Protein AF-A0AAP2UX48-F1 (afdb_monomer_lite)

Sequence (62 aa):
MPMDAAPDAAALDPEQPQPRDDLLSAIEVIEDQPLGERAQGYAALHDELARRLQSGPADPAA

Radius of gyration: 17.7 Å; chains: 1; bounding box: 55×19×35 Å

pLDDT: mean 80.45, std 19.62, range [40.5, 98.5]

Secondary structure (DSSP, 8-state):
-------------TTSPPHHHHHHHHHHHHHTS-HHHHHHHHHHHHHHHHHHHHT----TT-

Foldseek 3Di:
DDDDDDDDPDPPPPPDQDPVNVLVVLLVVLVVDDPVCSVVSVVVVVVVVVVCVVVPPPPPPD

Structure (mmCIF, N/CA/C/O backbone):
data_AF-A0AAP2UX48-F1
#
_entry.id   AF-A0AAP2UX48-F1
#
loop_
_atom_site.group_PDB
_atom_site.id
_atom_site.type_symbol
_atom_site.label_atom_id
_atom_site.label_alt_id
_atom_site.label_comp_id
_atom_site.label_asym_id
_atom_site.label_entity_id
_atom_site.label_seq_id
_atom_site.pdbx_PDB_ins_code
_atom_site.Cartn_x
_atom_site.Cartn_y
_atom_site.Cartn_z
_atom_site.occupancy
_atom_site.B_iso_or_equiv
_atom_site.auth_seq_id
_atom_site.auth_comp_id
_atom_site.auth_asym_id
_atom_site.auth_atom_id
_atom_site.pdbx_P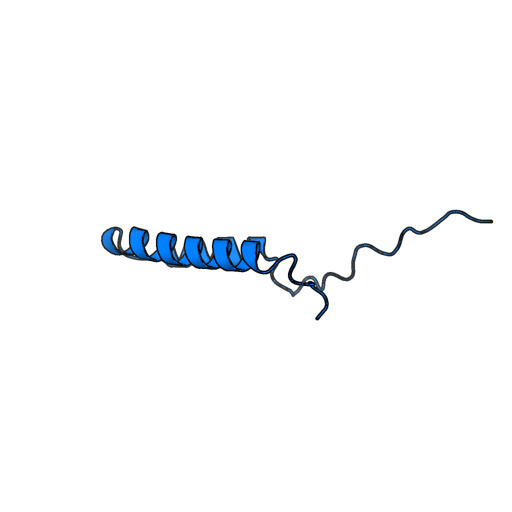DB_model_num
ATOM 1 N N . MET A 1 1 ? 45.922 -6.398 -25.230 1.00 49.75 1 MET A N 1
ATOM 2 C CA . MET A 1 1 ? 44.553 -5.954 -24.906 1.00 49.75 1 MET A CA 1
ATOM 3 C C . MET A 1 1 ? 44.463 -5.864 -23.392 1.00 49.75 1 MET A C 1
ATOM 5 O O . MET A 1 1 ? 44.545 -6.915 -22.767 1.00 49.75 1 MET A O 1
ATOM 9 N N . PRO A 1 2 ? 44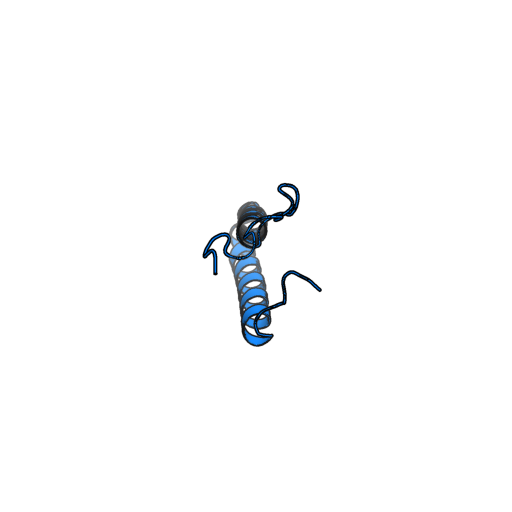.430 -4.667 -22.791 1.00 54.59 2 PRO A N 1
ATOM 10 C CA . PRO A 1 2 ? 44.136 -4.545 -21.368 1.00 54.59 2 PRO A CA 1
ATOM 11 C C . PRO A 1 2 ? 42.669 -4.933 -21.130 1.00 54.59 2 PRO A C 1
ATOM 13 O O . PRO A 1 2 ? 41.776 -4.395 -21.778 1.00 54.59 2 PRO A O 1
ATOM 16 N N . MET A 1 3 ? 42.438 -5.898 -20.242 1.00 55.28 3 MET A N 1
ATOM 17 C CA . MET A 1 3 ? 41.197 -5.952 -19.472 1.00 55.28 3 MET A CA 1
ATOM 18 C C . MET A 1 3 ? 41.355 -4.943 -18.336 1.00 55.28 3 MET A C 1
ATOM 20 O O . MET A 1 3 ? 42.219 -5.166 -17.495 1.00 55.28 3 MET A O 1
ATOM 24 N N . ASP A 1 4 ? 40.562 -3.873 -18.319 1.00 53.59 4 ASP A N 1
ATOM 25 C CA . ASP A 1 4 ? 40.037 -3.293 -17.078 1.00 53.59 4 ASP A CA 1
ATOM 26 C C . ASP A 1 4 ? 38.911 -2.290 -17.376 1.00 53.59 4 ASP A C 1
ATOM 28 O O . ASP A 1 4 ? 38.880 -1.694 -18.452 1.00 53.59 4 ASP A O 1
ATOM 32 N N . ALA A 1 5 ? 38.033 -2.121 -16.389 1.00 47.44 5 ALA A N 1
ATOM 33 C CA . ALA A 1 5 ? 36.799 -1.338 -16.349 1.00 47.44 5 ALA A CA 1
ATOM 34 C C . ALA A 1 5 ? 35.610 -1.928 -17.133 1.00 47.44 5 ALA A C 1
ATOM 36 O O . ALA A 1 5 ? 35.298 -1.564 -18.268 1.00 47.44 5 ALA A O 1
ATOM 37 N N . ALA A 1 6 ? 34.882 -2.814 -16.443 1.00 55.25 6 ALA A N 1
ATOM 38 C CA . ALA A 1 6 ? 33.436 -2.934 -16.606 1.00 55.25 6 ALA A CA 1
ATOM 39 C C . ALA A 1 6 ? 32.792 -1.529 -16.622 1.00 55.25 6 ALA A C 1
ATOM 41 O O . ALA A 1 6 ? 33.305 -0.641 -15.935 1.00 55.25 6 ALA A O 1
ATOM 42 N N . PRO A 1 7 ? 31.709 -1.303 -17.390 1.00 48.81 7 PRO A N 1
ATOM 43 C CA . PRO A 1 7 ? 31.070 0.002 -17.425 1.00 48.81 7 PRO A CA 1
ATOM 44 C C . PRO A 1 7 ? 30.667 0.395 -16.007 1.00 48.81 7 PRO A C 1
ATOM 46 O O . PRO A 1 7 ? 30.087 -0.403 -15.270 1.00 48.81 7 PRO A O 1
ATOM 49 N N . ASP A 1 8 ? 31.057 1.612 -15.654 1.00 48.41 8 ASP A N 1
ATOM 50 C CA . ASP A 1 8 ? 30.809 2.278 -14.389 1.00 48.41 8 ASP A CA 1
ATOM 51 C C . ASP A 1 8 ? 29.340 2.101 -13.983 1.00 48.41 8 ASP A C 1
ATOM 53 O O . ASP A 1 8 ? 28.425 2.665 -14.582 1.00 48.41 8 ASP A O 1
ATOM 57 N N . ALA A 1 9 ? 29.109 1.237 -12.999 1.00 53.88 9 ALA A N 1
ATOM 58 C CA . ALA A 1 9 ? 27.791 0.909 -12.480 1.00 53.88 9 ALA A CA 1
ATOM 59 C C . ALA A 1 9 ? 27.308 1.949 -11.454 1.00 53.88 9 ALA A C 1
ATOM 61 O O . ALA A 1 9 ? 26.601 1.585 -10.516 1.00 53.88 9 ALA A O 1
ATOM 62 N N . ALA A 1 10 ? 27.709 3.219 -11.575 1.00 55.50 10 ALA A N 1
ATOM 63 C CA . ALA A 1 10 ? 27.229 4.277 -10.695 1.00 55.50 10 ALA A CA 1
ATOM 64 C C . ALA A 1 10 ? 27.500 5.686 -11.246 1.00 55.50 10 ALA A C 1
ATOM 66 O O . ALA A 1 10 ? 28.494 6.327 -10.925 1.00 55.50 10 ALA A O 1
ATOM 67 N N . ALA A 1 11 ? 26.504 6.241 -11.923 1.00 55.06 11 ALA A N 1
ATOM 68 C CA . ALA A 1 11 ? 26.071 7.586 -11.565 1.00 55.06 11 ALA A CA 1
ATOM 69 C C . ALA A 1 11 ? 24.565 7.532 -11.281 1.00 55.06 11 ALA A C 1
ATOM 71 O O . ALA A 1 11 ? 23.757 8.149 -11.963 1.00 55.06 11 ALA A O 1
ATOM 72 N N . LEU A 1 12 ? 24.179 6.703 -10.303 1.00 57.62 12 LEU A N 1
ATOM 73 C CA . LEU A 1 12 ? 22.917 6.921 -9.605 1.00 57.62 12 LEU A CA 1
ATOM 74 C C . LEU A 1 12 ? 23.100 8.252 -8.879 1.00 57.62 12 LEU A C 1
ATOM 76 O O . LEU A 1 12 ? 23.909 8.317 -7.952 1.00 57.62 12 LEU A O 1
ATOM 80 N N . ASP A 1 13 ? 22.427 9.309 -9.332 1.00 58.94 13 ASP A N 1
ATOM 81 C CA . ASP A 1 13 ? 22.384 10.551 -8.568 1.00 58.94 13 ASP A CA 1
ATOM 82 C C . ASP A 1 13 ? 21.910 10.197 -7.151 1.00 58.94 13 ASP A C 1
ATOM 84 O O . ASP A 1 13 ? 20.814 9.651 -6.998 1.00 58.94 13 ASP A O 1
ATOM 88 N N . PRO A 1 14 ? 22.705 10.470 -6.101 1.00 59.75 14 PRO A N 1
ATOM 89 C CA . PRO A 1 14 ? 22.347 10.110 -4.729 1.00 59.75 14 PRO A CA 1
ATOM 90 C C . PRO A 1 14 ? 21.105 10.863 -4.226 1.00 59.75 14 PRO A C 1
ATOM 92 O O . PRO A 1 14 ? 20.608 10.570 -3.143 1.00 59.75 14 PRO A O 1
ATOM 95 N N . GLU A 1 15 ? 20.617 11.833 -5.002 1.00 64.12 15 GLU A N 1
ATOM 96 C CA . GLU A 1 15 ? 19.409 12.609 -4.735 1.00 64.12 15 GLU A CA 1
ATOM 97 C C . GLU A 1 15 ? 18.137 11.997 -5.352 1.00 64.12 15 GLU A C 1
ATOM 99 O O . GLU A 1 15 ? 17.039 12.428 -5.004 1.00 64.12 15 GLU A O 1
ATOM 104 N N . GLN A 1 16 ? 18.247 10.994 -6.237 1.00 67.38 16 GLN A N 1
ATOM 105 C CA . GLN A 1 16 ? 17.079 10.296 -6.788 1.00 67.38 16 GLN A CA 1
ATOM 106 C C . GLN A 1 16 ? 16.598 9.236 -5.783 1.00 67.38 16 GLN A C 1
ATOM 108 O O . GLN A 1 16 ? 17.356 8.302 -5.480 1.00 67.38 16 GLN A O 1
ATOM 113 N N . PRO A 1 17 ? 15.361 9.344 -5.259 1.00 69.31 17 PRO A N 1
ATOM 114 C CA . PRO A 1 17 ? 14.815 8.325 -4.377 1.00 69.31 17 PRO A CA 1
ATOM 115 C C . PRO A 1 17 ? 14.766 6.986 -5.114 1.00 69.31 17 PRO A C 1
ATOM 117 O O . PRO A 1 17 ? 14.352 6.891 -6.271 1.00 69.31 17 PRO A O 1
ATOM 120 N N . GLN A 1 18 ? 1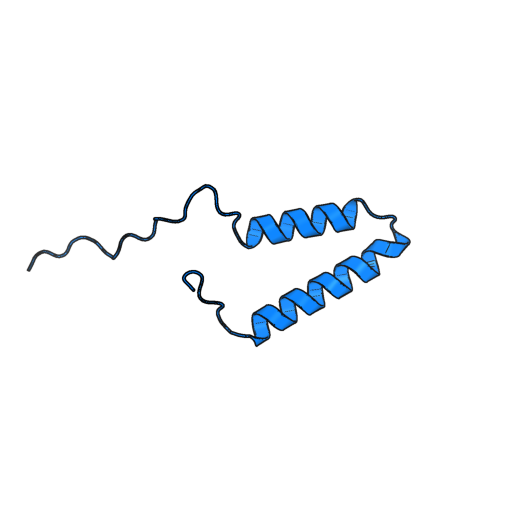5.258 5.938 -4.456 1.00 83.75 18 GLN A N 1
ATOM 121 C CA . GLN A 1 18 ? 15.270 4.614 -5.059 1.00 83.75 18 GLN A CA 1
ATOM 122 C C . GLN A 1 18 ? 13.838 4.064 -5.104 1.00 83.75 18 GLN A C 1
ATOM 124 O O . GLN A 1 18 ? 13.064 4.324 -4.182 1.00 83.75 18 GLN A O 1
ATOM 129 N N . PRO A 1 19 ? 13.480 3.195 -6.070 1.00 83.31 19 PRO A N 1
ATOM 130 C CA . PRO A 1 19 ? 12.137 2.602 -6.136 1.00 83.31 19 PRO A CA 1
ATOM 131 C C . PRO A 1 19 ? 11.698 1.896 -4.842 1.00 83.31 19 PRO A C 1
ATOM 133 O O . PRO A 1 19 ? 10.509 1.758 -4.557 1.00 83.31 19 PRO A O 1
ATOM 136 N N . ARG A 1 20 ? 12.672 1.423 -4.053 1.00 87.19 20 ARG A N 1
ATOM 137 C CA . ARG A 1 20 ? 12.448 0.861 -2.720 1.00 87.19 20 ARG A CA 1
ATOM 138 C C . ARG A 1 20 ? 12.063 1.929 -1.696 1.00 87.19 20 ARG A C 1
ATOM 140 O O . ARG A 1 20 ? 11.197 1.659 -0.872 1.00 87.19 20 ARG A O 1
ATOM 147 N N . ASP A 1 21 ? 12.702 3.089 -1.737 1.00 89.06 21 ASP A N 1
ATOM 148 C CA . ASP A 1 21 ? 12.445 4.192 -0.812 1.00 89.06 21 ASP A CA 1
ATOM 149 C C . ASP A 1 21 ? 11.049 4.772 -1.071 1.00 89.06 21 ASP A C 1
ATOM 151 O O . ASP A 1 21 ? 10.272 4.920 -0.132 1.00 89.06 21 ASP A O 1
ATOM 155 N N . ASP A 1 22 ? 10.665 4.928 -2.343 1.00 90.31 22 ASP A N 1
ATOM 156 C CA . ASP A 1 22 ? 9.308 5.332 -2.738 1.00 90.31 22 ASP A CA 1
ATOM 157 C C . ASP A 1 22 ? 8.230 4.374 -2.208 1.00 90.31 22 ASP A C 1
ATOM 159 O O . ASP A 1 22 ? 7.168 4.799 -1.745 1.00 90.31 22 ASP A O 1
ATOM 163 N N . LEU A 1 23 ? 8.492 3.062 -2.260 1.00 94.88 23 LEU A N 1
ATOM 164 C CA . LEU A 1 23 ? 7.581 2.052 -1.723 1.00 94.88 23 LEU A CA 1
ATOM 165 C C . LEU A 1 23 ? 7.447 2.168 -0.201 1.00 94.88 23 LEU A C 1
ATOM 167 O O . LEU A 1 23 ? 6.336 2.064 0.321 1.00 94.88 23 LEU A O 1
ATOM 171 N N . LEU A 1 24 ? 8.559 2.367 0.509 1.00 96.12 24 LEU A N 1
ATOM 172 C CA . LEU A 1 24 ? 8.546 2.519 1.963 1.00 96.12 24 LEU A CA 1
ATOM 173 C C . LEU A 1 24 ? 7.785 3.784 2.371 1.00 96.12 24 LEU A C 1
ATOM 175 O O . LEU A 1 24 ? 6.893 3.695 3.211 1.00 96.12 24 LEU A O 1
ATOM 179 N N . SER A 1 25 ? 8.030 4.915 1.705 1.00 95.81 25 SER A N 1
ATOM 180 C CA . SER A 1 25 ? 7.270 6.148 1.934 1.00 95.81 25 SER A CA 1
ATOM 181 C C . SER A 1 25 ? 5.773 5.977 1.655 1.00 95.81 25 SER A C 1
ATOM 183 O O . SER A 1 25 ? 4.942 6.474 2.413 1.00 95.81 25 SER A O 1
ATOM 185 N N . ALA A 1 26 ? 5.388 5.236 0.610 1.00 96.56 26 ALA A N 1
ATOM 186 C CA . ALA A 1 26 ? 3.978 4.957 0.333 1.00 96.56 26 ALA A CA 1
ATOM 187 C C . ALA A 1 26 ? 3.318 4.099 1.429 1.00 96.56 26 ALA A C 1
ATOM 189 O O . ALA A 1 26 ? 2.165 4.341 1.791 1.00 96.56 26 ALA A O 1
ATOM 190 N N . ILE A 1 27 ? 4.039 3.113 1.974 1.00 98.00 27 ILE A N 1
ATOM 191 C CA . ILE A 1 27 ? 3.555 2.286 3.088 1.00 98.00 27 ILE A CA 1
ATOM 192 C C . ILE A 1 27 ? 3.383 3.131 4.353 1.00 98.00 27 ILE A C 1
ATOM 194 O O . ILE A 1 27 ? 2.349 3.014 5.006 1.00 98.00 27 ILE A O 1
ATOM 198 N N . GLU A 1 28 ? 4.332 4.017 4.663 1.00 98.25 28 GLU A N 1
ATOM 199 C CA . GLU A 1 28 ? 4.238 4.923 5.817 1.00 98.25 28 GLU A CA 1
ATOM 200 C C . GLU A 1 28 ? 2.975 5.796 5.752 1.00 98.25 28 GLU A C 1
ATOM 202 O O . GLU A 1 28 ? 2.247 5.908 6.738 1.00 98.25 28 GLU A O 1
ATOM 207 N N . VAL A 1 29 ? 2.643 6.334 4.572 1.00 98.25 29 VAL A N 1
ATOM 208 C CA . VAL A 1 29 ? 1.405 7.109 4.367 1.00 98.25 29 VAL A CA 1
ATOM 209 C C . VAL A 1 29 ? 0.147 6.260 4.584 1.00 98.25 29 VAL A C 1
ATOM 211 O O . VAL A 1 29 ? -0.843 6.760 5.116 1.00 98.25 29 VAL A O 1
ATOM 214 N N . ILE A 1 30 ? 0.149 4.984 4.179 1.00 98.44 30 ILE A N 1
ATOM 215 C CA . ILE A 1 30 ? -0.981 4.071 4.427 1.00 98.44 30 ILE A CA 1
ATOM 216 C C . ILE A 1 30 ? -1.098 3.763 5.922 1.00 98.44 30 ILE A C 1
ATOM 218 O O . ILE A 1 30 ? -2.203 3.679 6.456 1.00 98.44 30 ILE A O 1
ATOM 222 N N . GLU A 1 31 ? 0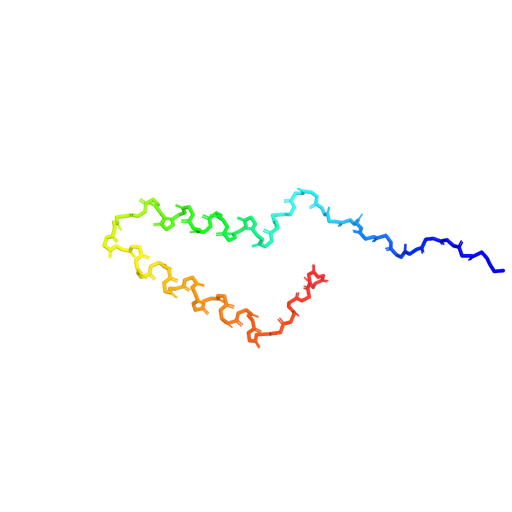.022 3.602 6.619 1.00 98.25 31 GLU A N 1
ATOM 223 C CA . GLU A 1 31 ? 0.026 3.289 8.044 1.00 98.25 31 GLU A CA 1
ATOM 224 C C . GLU A 1 31 ? -0.372 4.473 8.930 1.00 98.25 31 GLU A C 1
ATOM 226 O O . GLU A 1 31 ? -0.883 4.250 10.025 1.00 98.25 31 GLU A O 1
ATOM 231 N N . ASP A 1 32 ? -0.252 5.711 8.460 1.00 98.50 32 ASP A N 1
ATOM 232 C CA . ASP A 1 32 ? -0.783 6.876 9.182 1.00 98.50 32 ASP A CA 1
ATOM 233 C C . ASP A 1 32 ? -2.326 6.972 9.111 1.00 98.50 32 ASP A C 1
ATOM 235 O O . ASP A 1 32 ? -2.968 7.650 9.915 1.00 98.50 32 ASP A O 1
ATOM 239 N N . GLN A 1 33 ? -2.965 6.233 8.195 1.00 98.38 33 GLN A N 1
ATOM 240 C CA . GLN A 1 33 ? -4.425 6.215 8.050 1.00 98.38 33 GLN A CA 1
ATOM 241 C C . GLN A 1 33 ? -5.120 5.404 9.163 1.00 98.38 33 GLN A C 1
ATOM 243 O O . GLN A 1 33 ? -4.548 4.445 9.714 1.00 98.38 33 GLN A O 1
ATOM 248 N N . PRO A 1 34 ? -6.404 5.705 9.457 1.00 98.50 34 PRO A N 1
ATOM 249 C CA . PRO A 1 34 ? -7.239 4.880 10.323 1.00 98.50 34 PRO A CA 1
ATOM 250 C C . PRO A 1 34 ? -7.275 3.420 9.863 1.00 98.50 34 PRO A C 1
ATOM 252 O O . PRO A 1 34 ? -7.330 3.123 8.672 1.00 98.50 34 PRO A O 1
ATOM 255 N N . LEU A 1 35 ? -7.321 2.482 10.815 1.00 97.62 35 LEU A N 1
ATOM 256 C CA . LEU A 1 35 ? -7.243 1.043 10.525 1.00 97.62 35 LEU A CA 1
ATOM 257 C C . LEU A 1 35 ? -8.277 0.568 9.485 1.00 97.62 35 LEU A C 1
ATOM 259 O O . LEU A 1 35 ? -7.970 -0.297 8.670 1.00 97.62 35 LEU A O 1
ATOM 263 N N . GLY A 1 36 ? -9.483 1.147 9.503 1.00 97.75 36 GLY A N 1
ATOM 264 C CA . GLY A 1 36 ? -10.556 0.818 8.559 1.00 97.75 36 GLY A CA 1
ATOM 265 C C . GLY A 1 36 ? -10.264 1.205 7.104 1.00 97.75 36 GLY A C 1
ATOM 266 O O . GLY A 1 36 ? -10.861 0.627 6.201 1.00 97.75 36 GLY A O 1
ATOM 267 N N . GLU A 1 37 ? -9.336 2.132 6.869 1.00 97.75 37 GLU A N 1
ATOM 268 C CA . GLU A 1 37 ? -8.989 2.652 5.539 1.00 97.75 37 GLU A CA 1
ATOM 269 C C . GLU A 1 37 ? -7.768 1.937 4.942 1.00 97.75 37 GLU A C 1
ATOM 271 O O . GLU A 1 37 ? -7.664 1.780 3.723 1.00 97.75 37 GLU A O 1
ATOM 276 N N . ARG A 1 38 ? -6.882 1.397 5.793 1.00 98.31 38 ARG A N 1
ATOM 277 C CA . ARG A 1 38 ? -5.608 0.794 5.362 1.00 98.31 38 ARG A CA 1
ATOM 278 C C . ARG A 1 38 ? -5.769 -0.327 4.342 1.00 98.31 38 ARG A C 1
ATOM 280 O O . ARG A 1 38 ? -4.970 -0.435 3.418 1.00 98.31 38 ARG A O 1
ATOM 287 N N . ALA A 1 39 ? -6.804 -1.157 4.480 1.00 98.44 39 ALA A N 1
ATOM 288 C CA . ALA A 1 39 ? -7.054 -2.258 3.548 1.00 98.44 39 ALA A CA 1
ATOM 289 C C . ALA A 1 39 ? -7.257 -1.759 2.106 1.00 98.44 39 ALA A C 1
ATOM 291 O O . ALA A 1 39 ? -6.724 -2.350 1.167 1.00 98.44 39 ALA A O 1
ATOM 292 N N . GLN A 1 40 ? -7.978 -0.647 1.934 1.00 98.38 40 GLN A N 1
ATOM 293 C CA . GLN A 1 40 ? -8.174 -0.021 0.629 1.00 98.38 40 GLN A CA 1
ATOM 294 C C . GLN A 1 40 ? -6.869 0.596 0.107 1.00 98.38 40 GLN A C 1
ATOM 296 O O . GLN A 1 40 ? -6.559 0.444 -1.075 1.00 98.38 40 GLN A O 1
ATOM 301 N N . GLY A 1 41 ? -6.081 1.228 0.984 1.00 98.38 41 GLY A N 1
ATOM 302 C CA . GLY A 1 41 ? -4.759 1.763 0.644 1.00 98.38 41 GLY A CA 1
ATOM 303 C C . GLY A 1 41 ? -3.798 0.686 0.128 1.00 98.38 41 GLY A C 1
ATOM 304 O O . GLY A 1 41 ? -3.215 0.838 -0.946 1.00 98.38 41 GLY A O 1
ATOM 305 N N . TYR A 1 42 ? -3.689 -0.444 0.832 1.00 98.31 42 TYR A N 1
ATOM 306 C CA . TYR A 1 42 ? -2.846 -1.562 0.399 1.00 98.31 42 TYR A CA 1
ATOM 307 C C . TYR A 1 42 ? -3.337 -2.212 -0.899 1.00 98.31 42 TYR A C 1
ATOM 309 O O . TYR A 1 42 ? -2.510 -2.586 -1.728 1.00 98.31 42 TYR A O 1
ATOM 317 N N . ALA A 1 43 ? -4.654 -2.327 -1.107 1.00 98.38 43 ALA A N 1
ATOM 318 C CA . ALA A 1 43 ? -5.202 -2.848 -2.360 1.00 98.38 43 ALA A CA 1
ATOM 319 C C . ALA A 1 43 ? -4.811 -1.961 -3.556 1.00 98.38 43 ALA A C 1
ATOM 321 O O . ALA A 1 43 ? -4.317 -2.463 -4.563 1.00 98.38 43 ALA A O 1
ATOM 322 N N . ALA A 1 44 ? -4.938 -0.638 -3.413 1.00 98.25 44 ALA A N 1
ATOM 323 C CA . ALA A 1 44 ? -4.537 0.307 -4.452 1.00 98.25 44 ALA A CA 1
ATOM 324 C C . ALA A 1 44 ? -3.023 0.263 -4.737 1.00 98.25 44 ALA A C 1
ATOM 326 O O . ALA A 1 44 ? -2.617 0.281 -5.901 1.00 98.25 44 ALA A O 1
ATOM 327 N N . LEU A 1 45 ? -2.192 0.166 -3.690 1.00 97.88 45 LEU A N 1
ATOM 328 C CA . LEU A 1 45 ? -0.740 0.015 -3.831 1.00 97.88 45 LEU A CA 1
ATOM 329 C C . LEU A 1 45 ? -0.377 -1.286 -4.559 1.00 97.88 45 LEU A C 1
ATOM 331 O O . LEU A 1 45 ? 0.466 -1.283 -5.455 1.00 97.88 45 LEU A O 1
ATOM 335 N N . HIS A 1 46 ? -1.032 -2.393 -4.212 1.00 98.00 46 HIS A N 1
ATOM 336 C CA . HIS A 1 46 ? -0.832 -3.674 -4.880 1.00 98.00 46 HIS A CA 1
ATOM 337 C C . HIS A 1 46 ? -1.178 -3.600 -6.375 1.00 98.00 46 HIS A C 1
ATOM 339 O O . HIS A 1 46 ? -0.389 -4.050 -7.206 1.00 98.00 46 HIS A O 1
ATOM 345 N N . ASP A 1 47 ? -2.318 -3.002 -6.729 1.00 97.88 47 ASP A N 1
ATOM 346 C CA . ASP A 1 47 ? -2.733 -2.850 -8.129 1.00 97.88 47 ASP A CA 1
ATOM 347 C C . ASP A 1 47 ? -1.735 -2.016 -8.939 1.00 97.88 47 ASP A C 1
ATOM 349 O O . ASP A 1 47 ? -1.452 -2.320 -10.099 1.00 97.88 47 ASP A O 1
ATOM 353 N N . GLU A 1 48 ? -1.166 -0.980 -8.327 1.00 95.62 48 GLU A N 1
ATOM 354 C CA . GLU A 1 48 ? -0.113 -0.177 -8.941 1.00 95.62 48 GLU A CA 1
ATOM 355 C C . GLU A 1 48 ? 1.167 -0.986 -9.183 1.00 95.62 48 GLU A C 1
ATOM 357 O O . GLU A 1 48 ? 1.708 -0.973 -10.290 1.00 95.62 48 GLU A O 1
ATOM 362 N N . LEU A 1 49 ? 1.625 -1.749 -8.189 1.00 95.12 49 LEU A N 1
ATOM 363 C CA . LEU A 1 49 ? 2.792 -2.622 -8.343 1.00 95.12 49 LEU A CA 1
ATOM 364 C C . LEU A 1 49 ? 2.565 -3.690 -9.423 1.00 95.12 49 LEU A C 1
ATOM 366 O O . LEU A 1 49 ? 3.458 -3.952 -10.231 1.00 95.12 49 LEU A O 1
ATOM 370 N N . ALA A 1 50 ? 1.362 -4.263 -9.491 1.00 95.38 50 ALA A N 1
ATOM 371 C CA . ALA A 1 50 ? 0.992 -5.223 -10.525 1.00 95.38 50 ALA A CA 1
ATOM 372 C C . ALA A 1 50 ? 1.044 -4.602 -11.931 1.00 95.38 50 ALA A C 1
ATOM 374 O O . ALA A 1 50 ? 1.603 -5.213 -12.847 1.00 95.38 50 ALA A O 1
ATOM 375 N N . ARG A 1 51 ? 0.538 -3.369 -12.100 1.00 94.38 51 ARG A N 1
ATOM 376 C CA . ARG A 1 51 ? 0.634 -2.626 -13.370 1.00 94.38 51 ARG A CA 1
ATOM 377 C C . ARG A 1 51 ? 2.082 -2.370 -13.777 1.00 94.38 51 ARG A C 1
ATOM 379 O O . ARG A 1 51 ? 2.427 -2.556 -14.946 1.00 94.38 51 ARG A O 1
ATOM 386 N N . ARG A 1 52 ? 2.941 -1.983 -12.830 1.00 90.75 52 ARG A N 1
ATOM 387 C CA . ARG A 1 52 ? 4.374 -1.756 -13.091 1.00 90.75 52 ARG A CA 1
ATOM 388 C C . ARG A 1 52 ? 5.063 -3.032 -13.560 1.00 90.75 52 ARG A C 1
ATOM 390 O O . ARG A 1 52 ? 5.756 -3.009 -14.568 1.00 90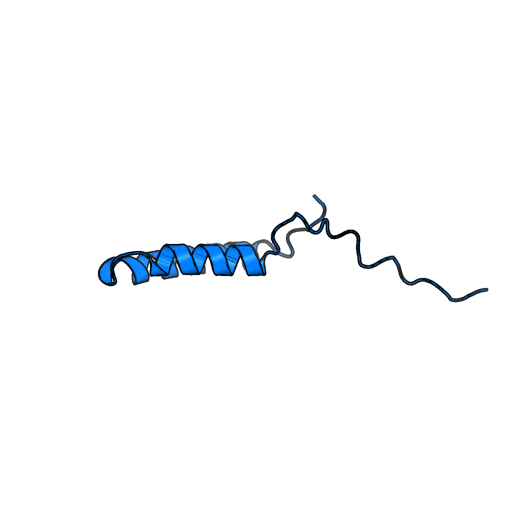.75 52 ARG A O 1
ATOM 397 N N . LEU A 1 53 ? 4.804 -4.157 -12.892 1.00 91.69 53 LEU A N 1
ATOM 398 C CA . LEU A 1 53 ? 5.342 -5.460 -13.297 1.00 91.69 53 LEU A CA 1
ATOM 399 C C . LEU A 1 53 ? 4.862 -5.882 -14.692 1.00 91.69 53 LEU A C 1
ATOM 401 O O . LEU A 1 53 ? 5.642 -6.419 -15.476 1.00 91.69 53 LEU A O 1
ATOM 405 N N . GLN A 1 54 ? 3.594 -5.624 -15.018 1.00 93.06 54 GLN A N 1
ATOM 406 C CA . GLN A 1 54 ? 3.026 -5.927 -16.336 1.00 93.06 54 GLN A CA 1
ATOM 407 C C . GLN A 1 54 ? 3.591 -5.048 -17.454 1.00 93.06 54 GLN A C 1
ATOM 409 O O . GLN A 1 54 ? 3.655 -5.495 -18.596 1.00 93.06 54 GLN A O 1
ATOM 414 N N . SER A 1 55 ? 4.017 -3.826 -17.135 1.00 87.50 55 SER A N 1
ATOM 415 C CA . SER A 1 55 ? 4.559 -2.872 -18.112 1.00 87.50 55 SER A CA 1
ATOM 416 C C . SER A 1 55 ? 5.981 -3.225 -18.580 1.00 87.50 55 SER A C 1
ATOM 418 O O . SER A 1 55 ? 6.492 -2.594 -19.502 1.00 87.50 55 SER A O 1
ATOM 420 N N . GLY A 1 56 ? 6.597 -4.269 -18.010 1.00 72.44 56 GLY A N 1
ATOM 421 C CA . GLY A 1 56 ? 7.977 -4.663 -18.297 1.00 72.44 56 GLY A CA 1
ATOM 422 C C . GLY A 1 56 ? 8.989 -3.756 -17.589 1.00 72.44 56 GLY A C 1
ATOM 423 O O . GLY A 1 56 ? 8.588 -2.854 -16.855 1.00 72.44 56 GLY A O 1
ATOM 424 N N . PRO A 1 57 ? 10.304 -4.005 -17.741 1.00 71.44 57 PRO A N 1
ATOM 425 C CA . PRO A 1 57 ? 11.322 -3.166 -17.120 1.00 71.44 57 PRO A CA 1
ATOM 426 C C . PRO A 1 57 ? 11.146 -1.721 -17.598 1.00 71.44 57 PRO A C 1
ATOM 428 O O . PRO A 1 57 ? 11.405 -1.411 -18.758 1.00 71.4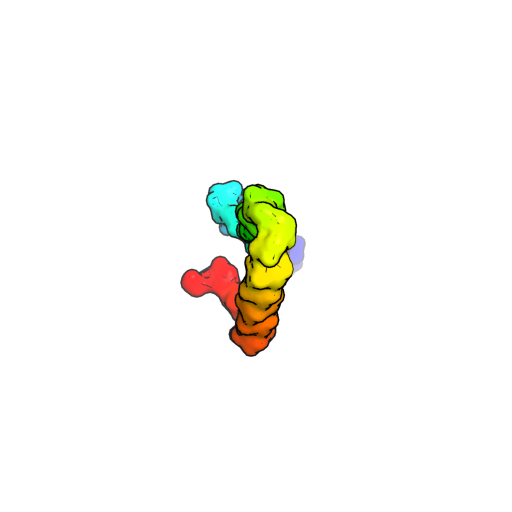4 57 PRO A O 1
ATOM 431 N N . ALA A 1 58 ? 10.666 -0.857 -16.700 1.00 63.72 58 ALA A N 1
ATOM 432 C CA . ALA A 1 58 ? 10.709 0.579 -16.895 1.00 63.72 58 ALA A CA 1
ATOM 433 C C . ALA A 1 58 ? 12.188 0.950 -16.949 1.00 63.72 58 ALA A C 1
ATOM 435 O O . ALA A 1 58 ? 12.913 0.742 -15.976 1.00 63.72 58 ALA A O 1
ATOM 436 N N . ASP A 1 59 ? 12.634 1.384 -18.122 1.00 53.84 59 ASP A N 1
ATOM 437 C CA . ASP A 1 59 ? 14.004 1.813 -18.335 1.00 53.84 59 ASP A CA 1
ATOM 438 C C . ASP A 1 59 ? 14.301 2.954 -17.348 1.00 53.84 59 ASP A C 1
ATOM 440 O O . ASP A 1 59 ? 13.633 3.990 -17.415 1.00 53.84 59 ASP A O 1
ATOM 444 N N . PRO A 1 60 ? 15.242 2.794 -16.401 1.00 55.47 60 PRO A N 1
ATOM 445 C CA . PRO A 1 60 ? 15.572 3.851 -15.450 1.00 55.47 60 PRO A CA 1
ATOM 446 C C . PRO A 1 60 ? 16.303 5.040 -16.109 1.00 55.47 60 PRO A C 1
ATOM 448 O O . PRO A 1 60 ? 16.748 5.936 -15.397 1.00 55.47 60 PRO A O 1
ATOM 451 N N . ALA A 1 61 ? 16.447 5.052 -17.443 1.00 53.12 61 ALA A N 1
ATOM 452 C CA . ALA A 1 61 ? 17.176 6.057 -18.217 1.00 53.12 61 ALA A CA 1
ATOM 453 C C . ALA A 1 61 ? 16.361 6.740 -19.346 1.00 53.12 61 ALA A C 1
ATOM 455 O O . ALA A 1 61 ? 16.968 7.268 -20.281 1.00 53.12 61 ALA A O 1
ATOM 456 N N . ALA A 1 62 ? 15.022 6.733 -19.289 1.00 40.50 62 ALA A N 1
ATOM 457 C CA . ALA A 1 62 ? 14.163 7.440 -20.255 1.00 40.50 62 ALA A CA 1
ATOM 458 C C . ALA A 1 62 ? 13.801 8.872 -19.825 1.00 40.50 62 ALA A C 1
ATOM 460 O O . ALA A 1 62 ? 13.438 9.062 -18.642 1.00 40.50 62 ALA A O 1
#